Protein AF-A0ABD0R4P1-F1 (afdb_monomer_lite)

Radius of gyration: 13.89 Å; chains: 1; bounding box: 32×20×36 Å

Structure (mmCIF, N/CA/C/O backbone):
data_AF-A0ABD0R4P1-F1
#
_entry.id   AF-A0ABD0R4P1-F1
#
loop_
_atom_site.group_PDB
_atom_site.id
_atom_site.type_symbol
_atom_site.label_atom_id
_atom_site.label_alt_id
_atom_site.label_comp_id
_atom_site.label_asym_id
_atom_site.label_entity_id
_atom_site.label_seq_id
_atom_site.pdbx_PDB_ins_code
_atom_site.Cartn_x
_atom_site.Cartn_y
_atom_site.Cartn_z
_atom_site.occupancy
_atom_site.B_iso_or_equiv
_atom_site.auth_seq_id
_atom_site.auth_comp_id
_atom_site.auth_asym_id
_atom_site.auth_atom_id
_atom_site.pdbx_PDB_model_num
ATOM 1 N N . GLN A 1 1 ? 1.620 2.887 12.201 1.00 94.06 1 GLN A N 1
ATOM 2 C CA . GLN A 1 1 ? 1.917 1.542 11.654 1.00 94.06 1 GLN A CA 1
ATOM 3 C C . GLN A 1 1 ? 2.453 1.705 10.244 1.00 94.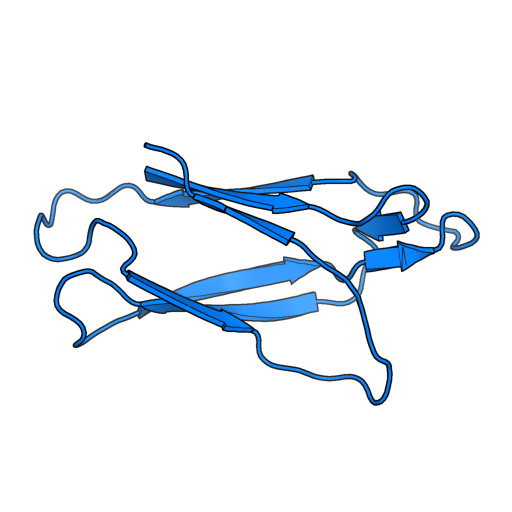06 1 GLN A C 1
ATOM 5 O O . GLN A 1 1 ? 1.968 2.588 9.549 1.00 94.06 1 GLN A O 1
ATOM 10 N N . ASN A 1 2 ? 3.403 0.868 9.820 1.00 96.81 2 ASN A N 1
ATOM 11 C CA . ASN A 1 2 ? 3.9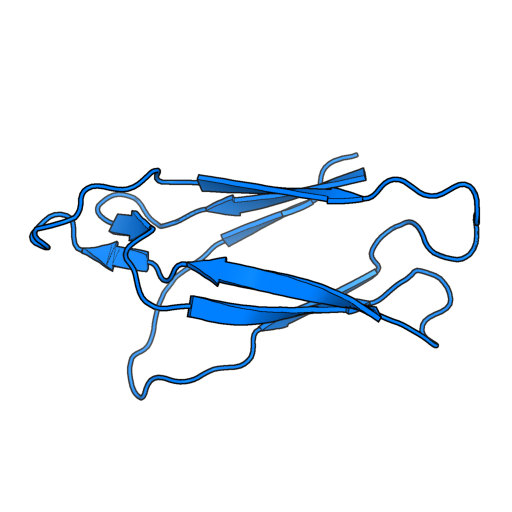88 0.952 8.481 1.00 96.81 2 ASN A CA 1
ATOM 12 C C . ASN A 1 2 ? 3.681 -0.301 7.658 1.00 96.81 2 ASN A C 1
ATOM 14 O O . ASN A 1 2 ? 3.695 -1.409 8.190 1.00 96.81 2 ASN A O 1
ATOM 18 N N . VAL A 1 3 ? 3.450 -0.128 6.359 1.00 97.38 3 VAL A N 1
ATOM 19 C CA . VAL A 1 3 ? 3.390 -1.218 5.378 1.00 97.38 3 VAL A CA 1
ATOM 20 C C . VAL A 1 3 ? 4.366 -0.892 4.256 1.00 97.38 3 VAL A C 1
ATOM 22 O O . VAL A 1 3 ? 4.255 0.154 3.626 1.00 97.38 3 VAL A O 1
ATOM 25 N N . THR A 1 4 ? 5.328 -1.774 4.010 1.00 96.94 4 THR A N 1
ATOM 26 C CA . THR A 1 4 ? 6.332 -1.604 2.955 1.00 96.94 4 THR A CA 1
ATOM 27 C C . THR A 1 4 ? 5.915 -2.387 1.721 1.00 96.94 4 THR A C 1
ATOM 29 O O . THR A 1 4 ? 5.613 -3.573 1.829 1.00 96.94 4 THR A O 1
ATOM 32 N N . PHE A 1 5 ? 5.922 -1.741 0.562 1.00 95.38 5 PHE A N 1
ATOM 33 C CA . PHE A 1 5 ? 5.797 -2.372 -0.747 1.00 95.38 5 PHE A CA 1
ATOM 34 C C . PHE A 1 5 ? 7.187 -2.533 -1.363 1.00 95.38 5 PHE A C 1
ATOM 36 O O . PHE A 1 5 ? 7.943 -1.563 -1.411 1.00 95.38 5 PHE A O 1
ATOM 43 N N . SER A 1 6 ? 7.513 -3.734 -1.841 1.00 94.00 6 SER A N 1
ATOM 44 C CA . SER A 1 6 ? 8.828 -4.069 -2.393 1.00 94.00 6 SER A CA 1
ATOM 45 C C . SER A 1 6 ? 8.713 -4.758 -3.752 1.00 94.00 6 SER A C 1
ATOM 47 O O . SER A 1 6 ? 7.997 -5.754 -3.912 1.00 94.00 6 SER A O 1
ATOM 49 N N . CYS A 1 7 ? 9.498 -4.269 -4.710 1.00 91.38 7 CYS A N 1
ATOM 50 C CA . CYS A 1 7 ? 9.709 -4.902 -6.004 1.00 91.38 7 CYS A CA 1
ATOM 51 C C . CYS A 1 7 ? 10.738 -6.044 -5.917 1.00 91.38 7 CYS A C 1
ATOM 53 O O . CYS A 1 7 ? 11.697 -6.010 -5.130 1.00 91.38 7 CYS A O 1
ATOM 55 N N . GLN A 1 8 ? 10.557 -7.064 -6.759 1.00 89.06 8 GLN A N 1
ATOM 56 C CA . GLN A 1 8 ? 11.460 -8.214 -6.843 1.00 89.06 8 GLN A CA 1
ATOM 57 C C . GLN A 1 8 ? 12.916 -7.810 -7.147 1.00 89.06 8 GLN A C 1
ATOM 59 O O . GLN A 1 8 ? 13.196 -6.715 -7.647 1.00 89.06 8 GLN A O 1
ATOM 64 N N . PRO A 1 9 ? 13.897 -8.683 -6.854 1.00 83.25 9 PRO A N 1
ATOM 65 C CA . PRO A 1 9 ? 15.250 -8.504 -7.359 1.00 83.25 9 PRO A CA 1
ATOM 66 C C . PRO A 1 9 ? 15.211 -8.372 -8.887 1.00 83.25 9 PRO A C 1
ATOM 68 O O . PRO A 1 9 ? 14.659 -9.232 -9.568 1.00 83.25 9 PRO A O 1
ATOM 71 N N . ASN A 1 10 ? 15.824 -7.309 -9.410 1.00 86.62 10 ASN A N 1
ATOM 72 C CA . ASN A 1 10 ? 15.857 -6.912 -10.827 1.00 86.62 10 ASN A CA 1
ATOM 73 C C . ASN A 1 10 ? 14.681 -6.069 -11.356 1.00 86.62 10 ASN A C 1
ATOM 75 O O . ASN A 1 10 ? 14.641 -5.778 -12.555 1.00 86.62 10 ASN A O 1
ATOM 79 N N . SER A 1 11 ? 13.780 -5.618 -10.485 1.00 88.62 11 SER A N 1
ATOM 80 C CA . SER A 1 11 ? 12.810 -4.566 -10.795 1.00 88.62 11 SER A CA 1
ATOM 81 C C . SER A 1 11 ? 12.901 -3.402 -9.809 1.00 88.62 11 SER A C 1
ATOM 83 O O . SER A 1 11 ? 13.561 -3.483 -8.766 1.00 88.62 11 SER A O 1
ATOM 85 N N . HIS A 1 12 ? 12.282 -2.292 -10.184 1.00 89.69 12 HIS A N 1
ATOM 86 C CA . HIS A 1 12 ? 12.221 -1.055 -9.419 1.00 89.69 12 HIS A CA 1
ATOM 87 C C . HIS A 1 12 ? 10.876 -0.370 -9.653 1.00 89.69 12 HIS A C 1
ATOM 89 O O . HIS A 1 12 ? 10.163 -0.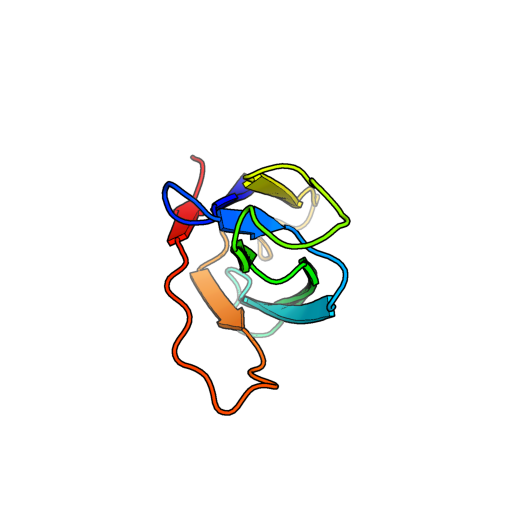722 -10.584 1.00 89.69 12 HIS A O 1
ATOM 95 N N . GLN A 1 13 ? 10.523 0.590 -8.810 1.00 90.44 13 GLN A N 1
ATOM 96 C CA . GLN A 1 13 ? 9.309 1.376 -8.991 1.00 90.44 13 GLN A CA 1
ATOM 97 C C . GLN A 1 13 ? 9.471 2.315 -10.183 1.00 90.44 13 GLN A C 1
ATOM 99 O O . GLN A 1 13 ? 10.374 3.148 -10.179 1.00 90.44 13 GLN A O 1
ATOM 104 N N . GLY A 1 14 ? 8.621 2.148 -11.189 1.00 88.50 14 GLY A N 1
ATOM 105 C CA . GLY A 1 14 ? 8.582 2.974 -12.386 1.00 88.50 14 GLY A CA 1
ATOM 106 C C . GLY A 1 14 ? 7.703 4.207 -12.206 1.00 88.50 14 GLY A C 1
ATOM 107 O O . GLY A 1 14 ? 7.676 4.826 -11.142 1.00 88.50 14 GLY A O 1
ATOM 108 N N . SER A 1 15 ? 6.967 4.555 -13.262 1.00 87.00 15 SER A N 1
ATOM 109 C CA . SER A 1 15 ? 6.119 5.759 -13.297 1.00 87.00 15 SER A CA 1
ATOM 110 C C . SER A 1 15 ? 4.616 5.474 -13.339 1.00 87.00 15 SER A C 1
ATOM 112 O O . SER A 1 15 ? 3.821 6.379 -13.091 1.00 87.00 15 SER A O 1
ATOM 114 N N . ASN A 1 16 ? 4.216 4.234 -13.633 1.00 87.69 16 ASN A N 1
ATOM 115 C CA . ASN A 1 16 ? 2.805 3.861 -13.685 1.00 87.69 16 ASN A CA 1
ATOM 116 C C . ASN A 1 16 ? 2.222 3.760 -12.274 1.00 87.69 16 ASN A C 1
ATOM 118 O O . ASN A 1 16 ? 2.742 3.030 -11.432 1.00 87.69 16 ASN A O 1
ATOM 122 N N . GLU A 1 17 ? 1.135 4.488 -12.033 1.00 90.75 17 GLU A N 1
ATOM 123 C CA . GLU A 1 17 ? 0.438 4.517 -10.750 1.00 90.75 17 GLU A CA 1
ATOM 124 C C . GLU A 1 17 ? -0.705 3.493 -10.705 1.00 90.75 17 GLU A C 1
ATOM 126 O O . GLU A 1 17 ? -1.496 3.381 -11.643 1.00 90.75 17 GLU A O 1
ATOM 131 N N . ARG A 1 18 ? -0.841 2.793 -9.573 1.00 90.25 18 ARG A N 1
ATOM 132 C CA . ARG A 1 18 ? -2.003 1.961 -9.243 1.00 90.25 18 ARG A CA 1
ATOM 133 C C . ARG A 1 18 ? -2.638 2.385 -7.931 1.00 90.25 18 ARG A C 1
ATOM 135 O O . ARG A 1 18 ? -1.960 2.660 -6.939 1.00 90.25 18 ARG A O 1
ATOM 142 N N . ASP A 1 19 ? -3.964 2.344 -7.917 1.00 93.88 19 ASP A N 1
ATOM 143 C CA . ASP A 1 19 ? -4.750 2.553 -6.710 1.00 93.88 19 ASP A CA 1
ATOM 144 C C . ASP A 1 19 ? -4.647 1.349 -5.775 1.00 93.88 19 ASP A C 1
ATOM 146 O O . ASP A 1 19 ? -4.804 0.193 -6.175 1.00 93.88 19 ASP A O 1
ATOM 150 N N . ILE A 1 20 ? -4.458 1.628 -4.490 1.00 95.69 20 ILE A N 1
ATOM 151 C CA . ILE A 1 20 ? -4.439 0.622 -3.434 1.00 95.69 20 ILE A CA 1
ATOM 152 C C . ILE A 1 20 ? -5.337 1.044 -2.276 1.00 95.69 20 ILE A C 1
ATOM 154 O O . ILE A 1 20 ? -5.447 2.219 -1.917 1.00 95.69 20 ILE A O 1
ATOM 158 N N . LYS A 1 21 ? -5.996 0.057 -1.671 1.00 97.44 21 LYS A N 1
ATOM 159 C CA . LYS A 1 21 ? -6.806 0.230 -0.466 1.00 97.44 21 LYS A CA 1
ATOM 160 C C . LYS A 1 21 ? -6.263 -0.627 0.661 1.00 97.44 21 LYS A C 1
ATOM 162 O O . LYS A 1 21 ? -5.944 -1.793 0.449 1.00 97.44 21 LYS A O 1
ATOM 167 N N . PHE A 1 22 ? -6.241 -0.070 1.866 1.00 97.44 22 PHE A N 1
ATOM 168 C CA . PHE A 1 22 ? -5.839 -0.767 3.086 1.00 97.44 22 PHE A CA 1
ATOM 169 C C . PHE A 1 22 ? -7.026 -0.831 4.042 1.00 97.44 22 PHE A C 1
ATOM 171 O O . PHE A 1 22 ? -7.524 0.203 4.492 1.00 97.44 22 PHE A O 1
ATOM 178 N N . LEU A 1 23 ? -7.512 -2.037 4.330 1.00 98.00 23 LEU A N 1
ATOM 179 C CA . LEU A 1 23 ? -8.662 -2.249 5.201 1.00 98.00 23 LEU A CA 1
ATOM 180 C C . LEU A 1 23 ? -8.284 -1.941 6.652 1.00 98.00 23 LEU A C 1
ATOM 182 O O . LEU A 1 23 ? -7.363 -2.547 7.200 1.00 98.00 23 LEU A O 1
ATOM 186 N N . ALA A 1 24 ? -9.021 -1.022 7.270 1.00 97.62 24 ALA A N 1
ATOM 187 C CA . ALA A 1 24 ? -8.840 -0.642 8.665 1.00 97.62 24 ALA A CA 1
ATOM 188 C C . ALA A 1 24 ? -9.325 -1.733 9.639 1.00 97.62 24 ALA A C 1
ATOM 190 O O . ALA A 1 24 ? -10.083 -2.632 9.257 1.00 97.62 24 ALA A O 1
ATOM 191 N N . ASP A 1 25 ? -8.959 -1.612 10.919 1.00 97.19 25 ASP A N 1
ATOM 192 C CA . ASP A 1 25 ? -9.327 -2.587 11.958 1.00 97.19 25 ASP A CA 1
ATOM 193 C C . ASP A 1 25 ? -10.840 -2.769 12.119 1.00 97.19 25 ASP A C 1
ATOM 195 O O . ASP A 1 25 ? -11.340 -3.894 12.156 1.00 97.19 25 ASP A O 1
ATOM 199 N N . SER A 1 26 ? -11.585 -1.663 12.096 1.00 96.62 26 SER A N 1
ATOM 200 C CA . SER A 1 26 ? -13.053 -1.657 12.123 1.00 96.62 26 SER A CA 1
ATOM 201 C C . SER A 1 26 ? -13.713 -2.464 10.997 1.00 96.62 26 SER A C 1
ATOM 203 O O . SER A 1 26 ? -14.897 -2.794 11.098 1.00 96.62 26 SER A O 1
ATOM 205 N N . ARG A 1 27 ? -12.991 -2.752 9.901 1.00 96.62 27 ARG A N 1
ATOM 206 C CA . ARG A 1 27 ? -13.482 -3.389 8.661 1.00 96.62 27 ARG A CA 1
ATOM 207 C C . ARG A 1 27 ? -14.645 -2.660 7.977 1.00 96.62 27 ARG A C 1
ATOM 209 O O . ARG A 1 27 ? -15.319 -3.235 7.127 1.00 96.62 27 ARG A O 1
ATOM 216 N N . ARG A 1 28 ? -14.901 -1.403 8.346 1.00 96.00 28 ARG A N 1
ATOM 217 C CA . ARG A 1 28 ? -15.969 -0.565 7.767 1.00 96.00 28 ARG A CA 1
ATOM 218 C C . ARG A 1 28 ? -15.443 0.481 6.795 1.00 96.00 28 ARG A C 1
ATOM 220 O O . ARG A 1 28 ? -16.208 1.008 5.996 1.00 96.00 28 ARG A O 1
ATOM 227 N N . GLN A 1 29 ? -14.152 0.774 6.880 1.00 95.25 29 GLN A N 1
ATOM 228 C CA . GLN A 1 29 ? -13.485 1.806 6.105 1.00 95.25 29 GLN A CA 1
ATOM 229 C C . GLN A 1 29 ? -12.090 1.353 5.681 1.00 95.25 29 GLN A C 1
ATOM 231 O O . GLN A 1 29 ? -11.542 0.376 6.200 1.00 95.25 29 GLN A O 1
ATOM 236 N N . SER A 1 30 ? -11.531 2.054 4.701 1.00 97.00 30 SER A N 1
ATOM 237 C CA . SER A 1 30 ? -10.200 1.779 4.175 1.00 97.00 30 SER A CA 1
ATOM 238 C C . SER A 1 30 ? -9.439 3.076 3.981 1.00 97.00 30 SER A C 1
ATOM 240 O O . SER A 1 30 ? -10.018 4.078 3.561 1.00 97.00 30 SER A O 1
ATOM 242 N N . PHE A 1 31 ? -8.137 3.031 4.231 1.00 96.81 31 PHE A N 1
ATOM 243 C CA . PHE A 1 31 ? -7.233 4.067 3.759 1.00 96.81 31 PHE A CA 1
ATOM 244 C C . PHE A 1 31 ? -7.032 3.896 2.255 1.00 96.81 31 PHE A C 1
ATOM 246 O O . PHE A 1 31 ? -6.923 2.769 1.766 1.00 96.81 31 PHE A O 1
ATOM 253 N N . LEU A 1 32 ? -6.993 5.012 1.536 1.00 96.62 32 LEU A N 1
ATOM 254 C CA . LEU A 1 32 ? -6.686 5.044 0.112 1.00 96.62 32 LEU A CA 1
ATOM 255 C C . LEU A 1 32 ? -5.231 5.462 -0.065 1.00 96.62 32 LEU A C 1
ATOM 257 O O . LEU A 1 32 ? -4.745 6.336 0.654 1.00 96.62 32 LEU A O 1
ATOM 261 N N . GLY A 1 33 ? -4.556 4.846 -1.022 1.00 95.00 33 GLY A N 1
ATOM 262 C CA . GLY A 1 33 ? -3.210 5.217 -1.413 1.00 95.00 33 GLY A CA 1
ATOM 263 C C . GLY A 1 33 ? -2.970 4.936 -2.885 1.00 95.00 33 GLY A C 1
ATOM 264 O O . GLY A 1 33 ? -3.804 4.342 -3.570 1.00 95.00 33 GLY A O 1
ATOM 265 N N . THR A 1 34 ? -1.790 5.335 -3.329 1.00 93.94 34 THR A N 1
ATOM 266 C CA . THR A 1 34 ? -1.301 5.115 -4.686 1.00 93.94 34 THR A CA 1
ATOM 267 C C . THR A 1 34 ? 0.069 4.462 -4.586 1.00 93.94 34 THR A C 1
ATOM 269 O O . THR A 1 34 ? 0.858 4.803 -3.701 1.00 93.94 34 THR A O 1
ATOM 272 N N . LEU A 1 35 ? 0.338 3.494 -5.455 1.00 91.62 35 LEU A N 1
ATOM 273 C CA . LEU A 1 35 ? 1.635 2.840 -5.575 1.00 91.62 35 LEU A CA 1
ATOM 274 C C . LEU A 1 35 ? 2.175 2.981 -6.989 1.00 91.62 35 LEU A C 1
ATOM 276 O O . LEU A 1 35 ? 1.399 3.131 -7.924 1.00 91.62 35 LEU A O 1
ATOM 280 N N . LEU A 1 36 ? 3.495 2.915 -7.125 1.00 91.31 36 LEU A N 1
ATOM 281 C CA . LEU A 1 36 ? 4.171 2.881 -8.417 1.00 91.31 36 LEU A CA 1
ATOM 282 C C . LEU A 1 36 ? 4.504 1.437 -8.789 1.00 91.31 36 LEU A C 1
ATOM 284 O O . LEU A 1 36 ? 4.997 0.681 -7.947 1.00 91.31 36 LEU A O 1
ATOM 288 N N . ASP A 1 37 ? 4.251 1.069 -10.038 1.00 88.25 37 ASP A N 1
ATOM 289 C CA . ASP A 1 37 ? 4.425 -0.297 -10.525 1.00 88.25 37 ASP A CA 1
ATOM 290 C C . ASP A 1 37 ? 5.875 -0.727 -10.618 1.00 88.25 37 ASP A C 1
ATOM 292 O O . ASP A 1 37 ? 6.788 0.084 -10.761 1.00 88.25 37 ASP A O 1
ATOM 296 N N . CYS A 1 38 ? 6.085 -2.038 -10.531 1.00 88.31 38 CYS A N 1
ATOM 297 C CA . CYS A 1 38 ? 7.415 -2.604 -10.631 1.00 88.31 38 CYS A CA 1
ATOM 298 C C . CYS A 1 38 ? 7.807 -2.775 -12.099 1.00 88.31 38 CYS A C 1
ATOM 300 O O . CYS A 1 38 ? 7.369 -3.709 -12.765 1.00 88.31 38 CYS A O 1
ATOM 302 N N . GLU A 1 39 ? 8.719 -1.937 -12.574 1.00 86.44 39 GLU A N 1
ATOM 303 C CA . GLU A 1 39 ? 9.293 -2.021 -13.907 1.00 86.44 39 GLU A CA 1
ATOM 304 C C . GLU A 1 39 ? 10.644 -2.763 -13.910 1.00 86.44 39 GLU A C 1
ATOM 306 O O . GLU A 1 39 ? 11.411 -2.715 -12.937 1.00 86.44 39 GLU A O 1
ATOM 311 N N . PRO A 1 40 ? 10.988 -3.475 -14.998 1.00 85.56 40 PRO A N 1
ATOM 312 C CA . PRO A 1 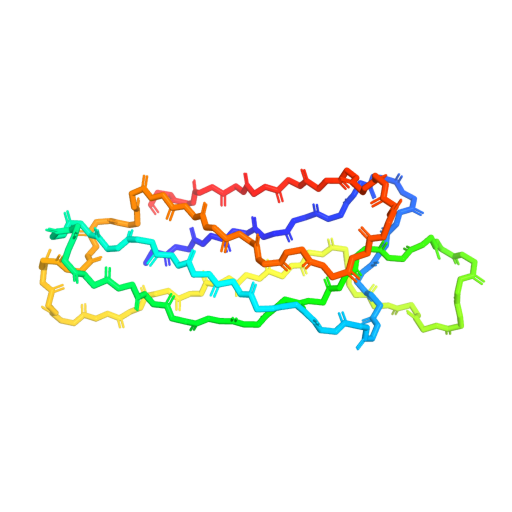40 ? 12.306 -4.085 -15.153 1.00 85.56 40 PRO A CA 1
ATOM 313 C C . PRO A 1 40 ? 13.414 -3.025 -15.193 1.00 85.56 40 PRO A C 1
ATOM 315 O O . PRO A 1 40 ? 13.254 -1.999 -15.839 1.00 85.56 40 PRO A O 1
ATOM 318 N N . LEU A 1 41 ? 14.595 -3.313 -14.630 1.00 80.31 41 LEU A N 1
ATOM 319 C CA . LEU A 1 41 ? 15.783 -2.423 -14.611 1.00 80.31 41 LEU A CA 1
ATOM 320 C C . LEU A 1 41 ? 16.242 -1.831 -15.966 1.00 80.31 41 LEU A C 1
ATOM 322 O O . LEU A 1 41 ? 17.114 -0.969 -15.978 1.00 80.31 41 LEU A O 1
ATOM 326 N N . GLY A 1 42 ? 15.723 -2.316 -17.096 1.00 71.19 42 GLY A N 1
ATOM 327 C CA . GLY A 1 42 ? 16.015 -1.783 -18.429 1.00 71.19 42 GLY A CA 1
ATOM 328 C C . GLY A 1 42 ? 15.150 -0.588 -18.846 1.00 71.19 42 GLY A C 1
ATOM 329 O O . GLY A 1 42 ? 15.360 -0.074 -19.946 1.00 71.19 42 GLY A O 1
ATOM 330 N N . SER A 1 43 ? 14.175 -0.174 -18.030 1.00 69.00 43 SER A N 1
ATOM 331 C CA . SER A 1 43 ? 13.389 1.037 -18.275 1.00 69.00 43 SER A CA 1
ATOM 332 C C . SER A 1 43 ? 14.214 2.302 -17.961 1.00 69.00 43 SER A C 1
ATOM 334 O O . SER A 1 43 ? 15.184 2.247 -17.200 1.00 69.00 43 SER A O 1
ATOM 336 N N . PRO A 1 44 ? 13.910 3.440 -18.611 1.00 65.94 44 PRO A N 1
ATOM 337 C CA . PRO A 1 44 ? 14.712 4.661 -18.494 1.00 65.94 44 PRO A CA 1
ATOM 338 C C . PRO A 1 44 ? 14.679 5.306 -17.097 1.00 65.94 44 PRO A C 1
ATOM 340 O O . PRO A 1 44 ? 15.598 6.058 -16.769 1.00 65.94 44 PRO A O 1
ATOM 343 N N . ASP A 1 45 ? 13.669 5.000 -16.278 1.00 66.69 45 ASP A N 1
ATOM 344 C CA . ASP A 1 45 ? 13.395 5.674 -15.007 1.00 66.69 45 ASP A CA 1
ATOM 345 C C . ASP A 1 45 ? 13.763 4.803 -13.802 1.00 66.69 45 ASP A C 1
ATOM 347 O O . ASP A 1 45 ? 12.914 4.142 -13.228 1.00 66.69 45 ASP A O 1
ATOM 351 N N . ILE A 1 46 ? 15.025 4.827 -13.362 1.00 71.81 46 ILE A N 1
ATOM 352 C CA . ILE A 1 46 ? 15.467 4.031 -12.202 1.00 71.81 46 ILE A CA 1
ATOM 353 C C . ILE A 1 46 ? 14.925 4.635 -10.891 1.00 71.81 46 ILE A C 1
ATOM 355 O O . ILE A 1 46 ? 15.575 5.470 -10.257 1.00 71.81 46 ILE A O 1
ATOM 359 N N . GLY A 1 47 ? 13.738 4.204 -10.471 1.00 83.19 47 GLY A N 1
ATOM 360 C CA . GLY A 1 47 ? 13.160 4.512 -9.163 1.00 83.19 47 GLY A CA 1
ATOM 361 C C . GLY A 1 47 ? 13.650 3.608 -8.019 1.00 83.19 47 GLY A C 1
ATOM 362 O O . GLY A 1 47 ? 14.488 2.715 -8.205 1.00 83.19 47 GLY A O 1
ATOM 363 N N . PRO A 1 48 ? 13.165 3.841 -6.785 1.00 88.31 48 PRO A N 1
ATOM 364 C CA . PRO A 1 48 ? 13.505 3.012 -5.636 1.00 88.31 48 PRO A CA 1
ATOM 365 C C . PRO A 1 48 ? 12.919 1.602 -5.780 1.00 88.31 48 PRO A C 1
ATOM 367 O O . PRO A 1 48 ? 11.938 1.373 -6.479 1.00 88.31 48 PRO A O 1
ATOM 370 N N . ARG A 1 49 ? 13.503 0.624 -5.083 1.00 90.44 49 ARG A N 1
ATOM 371 C CA . ARG A 1 49 ? 12.957 -0.745 -5.061 1.00 90.44 49 ARG A CA 1
ATOM 372 C C . ARG A 1 49 ? 11.768 -0.905 -4.120 1.00 90.44 49 ARG A C 1
ATOM 374 O O . ARG A 1 49 ? 11.043 -1.889 -4.234 1.00 90.44 49 ARG A O 1
ATOM 381 N N . GLU A 1 50 ? 11.612 0.017 -3.177 1.00 94.12 50 GLU A N 1
ATOM 382 C CA . GLU A 1 50 ? 10.639 -0.086 -2.098 1.00 94.12 50 GLU A CA 1
ATOM 383 C C . GLU A 1 50 ? 10.021 1.275 -1.783 1.00 94.12 50 GLU A C 1
ATOM 385 O O . GLU A 1 50 ? 10.685 2.308 -1.891 1.00 94.12 50 GLU A O 1
ATOM 390 N N . SER A 1 51 ? 8.768 1.257 -1.333 1.00 94.56 51 SER A N 1
ATOM 391 C CA . SER A 1 51 ? 8.062 2.413 -0.780 1.00 94.56 51 SER A CA 1
ATOM 392 C C . SER A 1 51 ? 7.352 2.030 0.514 1.00 94.56 51 SER A C 1
ATOM 394 O O . SER A 1 51 ? 7.035 0.863 0.753 1.00 94.56 51 SER A O 1
ATOM 396 N N . VAL A 1 52 ? 7.124 3.016 1.382 1.00 96.19 52 VAL A N 1
ATOM 397 C CA . VAL A 1 52 ? 6.526 2.804 2.704 1.00 96.19 52 VAL A CA 1
ATOM 398 C C . VAL A 1 52 ? 5.242 3.609 2.819 1.00 96.19 52 VAL A C 1
ATOM 400 O O . VAL A 1 52 ? 5.246 4.827 2.661 1.00 96.19 52 VAL A O 1
ATOM 403 N N . PHE A 1 53 ? 4.157 2.923 3.158 1.00 96.81 53 PHE A N 1
ATOM 404 C CA . PHE A 1 53 ? 2.906 3.527 3.591 1.00 96.81 53 PHE A CA 1
ATOM 405 C C . PHE A 1 53 ? 2.935 3.677 5.110 1.00 96.81 53 PHE A C 1
ATOM 407 O O . PHE A 1 53 ? 3.020 2.682 5.834 1.00 96.81 53 PHE A O 1
ATOM 414 N N . GLN A 1 54 ? 2.876 4.918 5.586 1.00 96.44 54 GLN A N 1
ATOM 415 C CA . GLN A 1 54 ? 2.860 5.251 7.008 1.00 96.44 54 GLN A CA 1
ATOM 416 C C . GLN A 1 54 ? 1.451 5.672 7.420 1.00 96.44 54 GLN A C 1
ATOM 418 O O . GLN A 1 54 ? 0.901 6.641 6.901 1.00 96.44 54 GLN A O 1
ATOM 423 N N . PHE A 1 55 ? 0.870 4.930 8.360 1.00 95.44 55 PHE A N 1
ATOM 424 C CA . PHE A 1 55 ? -0.461 5.186 8.900 1.00 95.44 55 PHE A CA 1
ATOM 425 C C . PHE A 1 55 ? -0.347 5.743 10.317 1.00 95.44 55 PHE A C 1
ATOM 427 O O . PHE A 1 55 ? 0.124 5.051 11.230 1.00 95.44 55 PHE A O 1
ATOM 434 N N . GLU A 1 56 ? -0.815 6.975 10.493 1.00 93.62 56 GLU A N 1
ATOM 435 C CA . GLU A 1 56 ? -0.866 7.692 11.766 1.00 93.62 56 GLU A CA 1
ATOM 436 C C . GLU A 1 56 ? -2.280 8.221 11.985 1.00 93.62 56 GLU A C 1
ATOM 438 O O . GLU A 1 56 ? -2.858 8.869 11.115 1.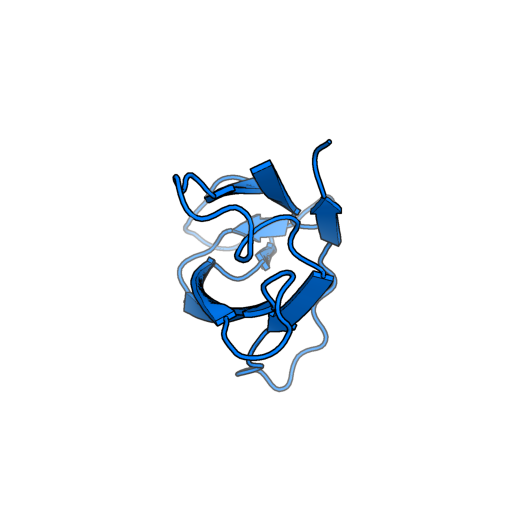00 93.62 56 GLU A O 1
ATOM 443 N N . THR A 1 57 ? -2.862 7.896 13.135 1.00 92.81 57 THR A N 1
ATOM 444 C CA . THR A 1 57 ? -4.219 8.302 13.496 1.00 92.81 57 THR A CA 1
ATOM 445 C C . THR A 1 57 ? -4.406 8.214 15.006 1.00 92.81 57 THR A C 1
ATOM 447 O O . THR A 1 57 ? -3.816 7.352 15.658 1.00 92.81 57 THR A O 1
ATOM 450 N N . GLU A 1 58 ? -5.230 9.106 15.553 1.00 94.94 58 GLU A N 1
ATOM 451 C CA . GLU A 1 58 ? -5.668 9.076 16.954 1.00 94.94 58 GLU A CA 1
ATOM 452 C C . GLU A 1 58 ? -6.859 8.125 17.168 1.00 94.94 58 GLU A C 1
ATOM 454 O O . GLU A 1 58 ? -7.146 7.727 18.297 1.00 94.94 58 GLU A O 1
ATOM 459 N N . ASP A 1 59 ? -7.545 7.741 16.087 1.00 94.56 59 ASP A N 1
ATOM 460 C CA . ASP A 1 59 ? -8.661 6.800 16.130 1.00 94.56 59 ASP A CA 1
ATOM 461 C C . ASP A 1 59 ? -8.148 5.357 16.226 1.00 94.56 59 ASP A C 1
ATOM 463 O O . ASP A 1 59 ? -7.605 4.790 15.271 1.00 94.56 59 ASP A O 1
ATOM 467 N N . LEU A 1 60 ? -8.355 4.755 17.396 1.00 90.50 60 LEU A N 1
ATOM 468 C CA . LEU A 1 60 ? -7.938 3.389 17.696 1.00 90.50 60 LEU A CA 1
ATOM 469 C C . LEU A 1 60 ? -8.701 2.331 16.881 1.00 90.50 60 LEU A C 1
ATOM 471 O O . LEU A 1 60 ? -8.220 1.208 16.792 1.00 90.50 60 LEU A O 1
ATOM 475 N N . GLU A 1 61 ? -9.846 2.655 16.266 1.00 95.00 61 GLU A N 1
ATOM 476 C CA . GLU A 1 61 ? -10.602 1.717 15.417 1.00 95.00 61 GLU A CA 1
ATOM 477 C C . GLU A 1 61 ? -10.040 1.601 13.990 1.00 95.00 61 GLU A C 1
ATOM 479 O O . GLU A 1 61 ? -10.505 0.783 13.182 1.00 95.00 61 GLU A O 1
ATOM 484 N N . LEU A 1 62 ? -9.068 2.443 13.634 1.00 95.94 62 LEU A N 1
ATOM 485 C CA . LEU A 1 62 ? -8.495 2.465 12.294 1.00 95.94 62 LEU A CA 1
ATOM 486 C C . LEU A 1 62 ? -7.292 1.533 12.125 1.00 95.94 62 LEU A C 1
ATOM 488 O O . LEU A 1 62 ? -7.080 1.008 11.030 1.00 95.94 62 LEU A O 1
ATOM 492 N N . LEU A 1 63 ? -6.528 1.301 13.191 1.00 95.69 63 LEU A N 1
ATOM 493 C CA . LEU A 1 63 ? -5.336 0.454 13.190 1.00 95.69 63 LEU A CA 1
ATOM 494 C C . LEU A 1 63 ? -5.530 -0.772 14.094 1.00 95.69 63 LEU A C 1
ATOM 496 O O . LEU A 1 63 ? -6.210 -0.672 15.108 1.00 95.69 63 LEU A O 1
ATOM 500 N N . PRO A 1 64 ? -4.909 -1.924 13.780 1.00 96.19 64 PRO A N 1
ATOM 501 C CA . PRO A 1 64 ? -3.983 -2.156 12.672 1.00 96.19 64 PRO A CA 1
ATOM 502 C C . PRO A 1 64 ? -4.691 -2.342 11.321 1.00 96.19 64 PRO A C 1
ATOM 504 O O . PRO A 1 64 ? -5.870 -2.681 11.254 1.00 96.19 64 PRO A O 1
ATOM 507 N N . ILE A 1 65 ? -3.936 -2.196 10.235 1.00 97.00 65 ILE A N 1
ATOM 508 C CA . ILE A 1 65 ? -4.345 -2.630 8.899 1.00 97.00 65 ILE A CA 1
ATOM 509 C C . ILE A 1 65 ? -4.598 -4.143 8.916 1.00 97.00 65 ILE A C 1
ATOM 511 O O . ILE A 1 65 ? -3.798 -4.921 9.443 1.00 97.00 65 ILE A O 1
ATOM 515 N N . ARG A 1 66 ? -5.737 -4.562 8.357 1.00 97.00 66 ARG A N 1
ATOM 516 C CA . ARG A 1 66 ? -6.214 -5.954 8.374 1.00 97.00 66 ARG A CA 1
ATOM 517 C C . ARG A 1 6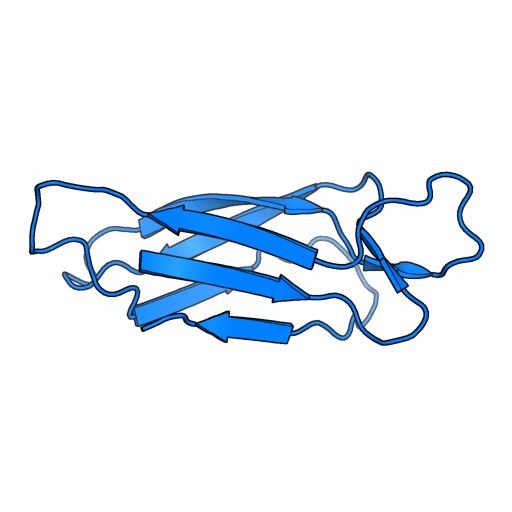6 ? -6.070 -6.679 7.054 1.00 97.00 66 ARG A C 1
ATOM 519 O O . ARG A 1 66 ? -5.932 -7.897 7.067 1.00 97.00 66 ARG A O 1
ATOM 526 N N . ASP A 1 67 ? -6.141 -5.943 5.958 1.00 96.75 67 ASP A N 1
ATOM 527 C CA . ASP A 1 67 ? -6.052 -6.477 4.606 1.00 96.75 67 ASP A CA 1
ATOM 528 C C . ASP A 1 67 ? -5.647 -5.363 3.635 1.00 96.75 67 ASP A C 1
ATOM 530 O O . ASP A 1 67 ? -5.693 -4.177 3.986 1.00 96.75 67 ASP A O 1
ATOM 534 N N . LEU A 1 68 ? -5.280 -5.732 2.414 1.00 95.88 68 LEU A N 1
ATOM 535 C CA . LEU A 1 68 ? -4.994 -4.801 1.331 1.00 95.88 68 LEU A CA 1
ATOM 536 C C . LEU A 1 68 ? -5.591 -5.288 0.013 1.00 95.88 68 LEU A C 1
ATOM 538 O O . LEU A 1 68 ? -5.680 -6.483 -0.253 1.00 95.88 68 LEU A O 1
ATOM 542 N N . ALA A 1 69 ? -5.987 -4.341 -0.826 1.00 94.12 69 ALA A N 1
ATOM 543 C CA . ALA A 1 69 ? -6.499 -4.604 -2.159 1.00 94.12 69 ALA A CA 1
ATOM 544 C C . ALA A 1 69 ? -5.812 -3.665 -3.146 1.00 94.12 69 ALA A C 1
ATOM 546 O O . ALA A 1 69 ? -5.981 -2.447 -3.072 1.00 94.12 69 ALA A O 1
ATOM 547 N N . LEU A 1 70 ? -5.043 -4.247 -4.061 1.00 91.31 70 LEU A N 1
ATOM 548 C CA . LEU A 1 70 ? -4.418 -3.542 -5.169 1.00 91.31 70 LEU A CA 1
ATOM 549 C C . LEU A 1 70 ? -5.351 -3.592 -6.377 1.00 91.31 70 LEU A C 1
ATOM 551 O O . LEU A 1 70 ? -5.814 -4.668 -6.755 1.00 91.31 70 LEU A O 1
ATOM 555 N N . PHE A 1 71 ? -5.649 -2.432 -6.954 1.00 87.56 71 PHE A N 1
ATOM 556 C CA . PHE A 1 71 ? -6.430 -2.359 -8.175 1.00 87.56 71 PHE A CA 1
ATOM 557 C C . PHE A 1 71 ? -5.530 -2.658 -9.366 1.00 87.56 71 PHE A C 1
ATOM 559 O O . PHE A 1 71 ? -4.576 -1.928 -9.637 1.00 87.56 71 PHE A O 1
ATOM 566 N N . ASP A 1 72 ? -5.823 -3.754 -10.053 1.00 76.06 72 ASP A N 1
ATOM 567 C CA . ASP A 1 72 ? -5.041 -4.163 -11.205 1.00 76.06 72 ASP A CA 1
ATOM 568 C C . ASP A 1 72 ? -5.435 -3.363 -12.450 1.00 76.06 72 ASP A C 1
ATOM 570 O O . ASP A 1 72 ? -6.609 -3.060 -12.671 1.00 76.06 72 ASP A O 1
ATOM 574 N N . HIS A 1 73 ? -4.433 -3.022 -13.249 1.00 69.56 73 HIS A N 1
ATOM 575 C CA . HIS A 1 73 ? -4.583 -2.240 -14.472 1.00 69.56 73 HIS A CA 1
ATOM 576 C C . HIS A 1 73 ? -3.884 -2.895 -15.670 1.00 69.56 73 HIS A C 1
ATOM 578 O O . HIS A 1 73 ? -3.989 -2.363 -16.776 1.00 69.56 73 HIS A O 1
ATOM 584 N N . SER A 1 74 ? -3.172 -4.017 -15.486 1.00 65.19 74 SER A N 1
ATOM 585 C CA . SER A 1 74 ? -2.354 -4.611 -16.543 1.00 65.19 74 SER A CA 1
ATOM 586 C C . SER A 1 74 ? -2.724 -6.064 -16.838 1.00 65.19 74 SER A C 1
ATOM 588 O O . SER A 1 74 ? -3.072 -6.847 -15.963 1.00 65.19 74 SER A O 1
ATOM 590 N N . ASP A 1 75 ? -2.591 -6.454 -18.107 1.00 66.31 75 ASP A N 1
ATOM 591 C CA . ASP A 1 75 ? -2.721 -7.850 -18.546 1.00 66.31 75 ASP A CA 1
ATOM 592 C C . ASP A 1 75 ? -1.459 -8.684 -18.217 1.00 66.31 75 ASP A C 1
ATOM 594 O O . ASP A 1 75 ? -1.272 -9.792 -18.730 1.00 66.31 75 ASP A O 1
ATOM 598 N N . THR A 1 76 ? -0.543 -8.152 -17.399 1.00 64.69 76 THR A N 1
ATOM 599 C CA . THR A 1 76 ? 0.770 -8.745 -17.125 1.00 64.69 76 THR A CA 1
ATOM 600 C C . THR A 1 76 ? 0.880 -9.221 -15.687 1.00 64.69 76 THR A C 1
ATOM 602 O O . THR A 1 76 ? 0.595 -8.496 -14.742 1.00 64.69 76 THR A O 1
ATOM 605 N N . THR A 1 77 ? 1.352 -10.453 -15.504 1.00 68.19 77 THR A N 1
ATOM 606 C CA . THR A 1 77 ? 1.576 -11.010 -14.169 1.00 68.19 77 THR A CA 1
ATOM 607 C C . THR A 1 77 ? 2.820 -10.390 -13.538 1.00 68.19 77 THR A C 1
ATOM 609 O O . THR A 1 77 ? 3.947 -10.749 -13.883 1.00 68.19 77 THR A O 1
ATOM 612 N N . GLU A 1 78 ? 2.618 -9.484 -12.589 1.00 72.31 78 GLU A N 1
ATOM 613 C CA . GLU A 1 78 ? 3.696 -8.880 -11.810 1.00 72.31 78 GLU A CA 1
ATOM 614 C C . GLU A 1 78 ? 3.856 -9.567 -10.456 1.00 72.31 78 GLU A C 1
ATOM 616 O O . GLU A 1 78 ? 2.888 -9.847 -9.749 1.00 72.31 78 GLU A O 1
ATOM 621 N N . GLN A 1 79 ? 5.104 -9.827 -10.072 1.00 79.75 79 GLN A N 1
ATOM 622 C CA . GLN A 1 79 ? 5.426 -10.293 -8.730 1.00 79.75 79 GLN A CA 1
ATOM 623 C C . GLN A 1 79 ? 5.807 -9.099 -7.861 1.00 79.75 79 GLN A C 1
ATOM 625 O O . GLN A 1 79 ? 6.731 -8.355 -8.184 1.00 79.75 79 GLN A O 1
ATOM 630 N N . PHE A 1 80 ? 5.144 -8.970 -6.720 1.00 85.75 80 PHE A N 1
ATOM 631 C CA . PHE A 1 80 ? 5.413 -7.942 -5.724 1.00 85.75 80 PHE A CA 1
ATOM 632 C C . PHE A 1 80 ? 5.272 -8.512 -4.313 1.00 85.75 80 PHE A C 1
ATOM 634 O O . PHE A 1 80 ? 4.735 -9.606 -4.119 1.00 85.75 80 PHE A O 1
ATOM 641 N N . GLN A 1 81 ? 5.759 -7.769 -3.322 1.00 91.94 81 GLN A N 1
ATOM 642 C CA . GLN A 1 81 ? 5.646 -8.139 -1.918 1.00 91.94 81 GLN A CA 1
ATOM 643 C C . GLN A 1 81 ? 5.198 -6.949 -1.074 1.00 91.94 81 GLN A C 1
ATOM 645 O O . GLN A 1 81 ? 5.650 -5.825 -1.274 1.00 91.94 81 GLN A O 1
ATOM 650 N N . PHE A 1 82 ? 4.363 -7.233 -0.075 1.00 94.88 82 PHE A N 1
ATOM 651 C CA . PHE A 1 82 ? 4.093 -6.321 1.028 1.00 94.88 82 PHE A CA 1
ATOM 652 C C . PHE A 1 82 ? 4.651 -6.891 2.332 1.00 94.88 82 PHE A C 1
ATOM 654 O O . PHE A 1 82 ? 4.504 -8.082 2.612 1.00 94.88 82 PHE A O 1
ATOM 661 N N . THR A 1 83 ? 5.266 -6.035 3.142 1.00 95.81 83 THR A N 1
ATOM 662 C CA . THR A 1 83 ? 5.722 -6.359 4.497 1.00 95.81 83 THR A CA 1
ATOM 663 C C . THR A 1 83 ? 4.993 -5.460 5.486 1.00 95.81 83 THR A C 1
ATOM 665 O O . THR A 1 83 ? 5.083 -4.238 5.401 1.00 95.81 83 THR A O 1
ATOM 668 N N . VAL A 1 84 ? 4.261 -6.056 6.426 1.00 94.44 84 VAL A N 1
ATOM 669 C CA . VAL A 1 84 ? 3.520 -5.316 7.455 1.00 94.44 84 VAL A CA 1
ATOM 670 C C . VAL A 1 84 ? 4.415 -5.132 8.678 1.00 94.44 84 VAL A C 1
ATOM 672 O O . VAL A 1 84 ? 4.850 -6.110 9.285 1.00 94.44 84 VAL A O 1
ATOM 675 N N . GLY A 1 85 ? 4.703 -3.879 9.021 1.00 89.19 85 GLY A N 1
ATOM 676 C CA . GLY A 1 85 ? 5.460 -3.509 10.213 1.00 89.19 85 GLY A CA 1
ATOM 677 C C . GLY A 1 85 ? 4.647 -3.696 11.496 1.00 89.19 85 GLY A C 1
ATOM 678 O O . GLY A 1 85 ? 3.418 -3.558 11.495 1.00 89.19 85 GLY A O 1
ATOM 679 N N . HIS A 1 86 ? 5.350 -4.019 12.584 1.00 71.94 86 HIS A N 1
ATOM 680 C CA . HIS A 1 86 ? 4.786 -4.070 13.936 1.00 71.94 86 HIS A CA 1
ATOM 681 C C . HIS A 1 86 ? 4.498 -2.678 14.497 1.00 71.94 86 HIS A C 1
ATOM 683 O O . HIS A 1 86 ? 5.281 -1.744 14.214 1.00 71.94 86 HIS A O 1
#

Organism: Cirrhinus mrigala (NCBI:txid683832)

pLDDT: mean 89.14, std 9.44, range [64.69, 98.0]

Foldseek 3Di:
DKKKKFADVQWAFDDDKWKKWFQFQLSPDTDIDIGGDTDGPPDPGHHHRMDMDDDDDPDPRGDDGDDMDIDDDDPDDGDIDMDDDD

Secondary structure (DSSP, 8-state):
-EEEEEEPTTEEEEEEEEEEEEE-TTSS-EEEEEEEEEEETTSS----SEEEEE---S-TTT-S--EEEE----SS---EEEEE--

Sequence (86 aa):
QNVTFSCQPNSHQGSNERDIKFLADSRRQSFLGTLLDCEPLGSPDIGPRESVFQFETEDLELLPIRDLALFDHSDTTEQFQFTVGH